Protein AF-A0A8J2WY67-F1 (afdb_monomer)

Solvent-accessible surface area (backbone atoms only — not comparable to full-atom values): 7610 Å² total; per-residue (Å²): 129,87,74,90,80,78,90,58,67,93,69,39,81,44,77,47,79,38,85,88,18,37,40,27,33,39,79,49,84,95,55,37,32,42,36,40,35,40,44,38,47,80,61,48,55,75,76,41,46,18,74,46,43,67,60,43,99,88,68,44,58,45,8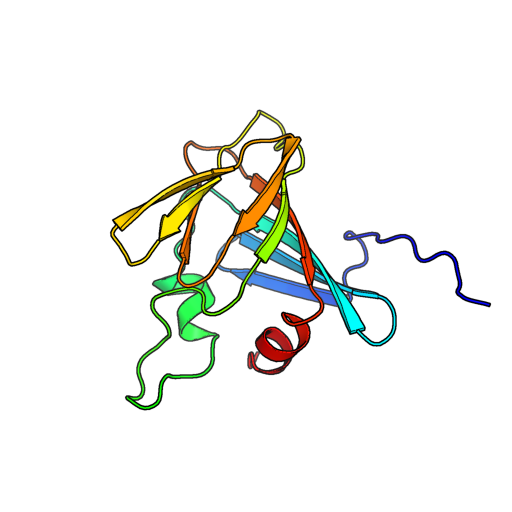7,50,41,87,57,70,46,34,34,35,28,45,70,19,99,84,56,25,34,40,34,38,40,36,82,90,73,52,70,52,78,46,42,48,75,37,71,50,76,45,67,58,50,28,44,76,39,46,49,69,87,38,47,34,37,34,44,33,50,35,74,57,57,59,62,58,58,72,56,39,67,133

pLDDT: mean 82.59, std 13.17, range [40.72, 96.94]

Foldseek 3Di:
DQPPDDDDQVPAPDWADQPNWIWGWDDDPPFKIKIKTKAFAPRDCQRGPQVQFDADPVRGTPPFDQDKWWWAWADFPPKKKKWKAAPVRDIDIHIHGDTDIHHDGIDIHIPDGTMIIIITMDRPVVVRVVRGDD

Mean predicted aligned error: 6.8 Å

Radius of gyration: 14.78 Å; Cα contacts (8 Å, |Δi|>4): 286; chains: 1; bounding box: 41×42×35 Å

Organism: NCBI:txid35677

Sequence (134 aa):
MNENVKIDYDTAEKVMDLDGSKVYVKTIGDKTRADGIMMIPGFSWAKSVGPKLPKLPDGSCPAWCPATHFGYQTQACSGGTCKINFEDGTSTTINAGDSYLVDKPHLPEIIGDETVIMHEFSQQVKKVLDSMKD

Nearest PDB structures (foldseek):
  2i45-assembly1_A  TM=7.213E-01  e=7.621E-04  Neisseria meningitidis
  6b9s-assembly3_F  TM=5.691E-01  e=2.392E-03  Nitrosopumilus maritimus SCM1
  6b9t-assembly1_B  TM=5.615E-01  e=1.217E-03  Nitrosopumilus maritimus SCM1
  4lo8-assembly4_G  TM=2.847E-01  e=1.884E-01  Clostridium botulinum
  2jdn-assembly1_C  TM=3.342E-01  e=1.103E+00  Pseudomonas aeruginosa

Structure (mmCIF, N/CA/C/O backbone):
data_AF-A0A8J2WY67-F1
#
_entry.id   AF-A0A8J2WY67-F1
#
loop_
_atom_site.group_PDB
_atom_site.id
_atom_site.type_symbol
_atom_site.label_atom_id
_atom_site.label_alt_id
_atom_site.label_comp_id
_atom_site.label_asym_id
_atom_site.label_entity_id
_atom_site.label_seq_id
_atom_site.pdbx_PDB_ins_code
_atom_site.Cartn_x
_atom_site.Cartn_y
_atom_site.Cartn_z
_atom_site.occupancy
_atom_site.B_iso_or_equiv
_atom_site.auth_seq_id
_atom_site.auth_comp_id
_atom_site.auth_asym_id
_atom_site.auth_atom_id
_atom_site.pdbx_PDB_model_num
ATOM 1 N N . MET A 1 1 ? -27.613 -1.213 19.321 1.00 40.72 1 MET A N 1
ATOM 2 C CA . MET A 1 1 ? -27.343 0.091 18.684 1.00 40.72 1 MET A CA 1
ATOM 3 C C . MET A 1 1 ? -25.942 -0.005 18.131 1.00 40.72 1 MET A C 1
ATOM 5 O O . MET A 1 1 ? -25.055 -0.326 18.907 1.00 40.72 1 MET A O 1
ATOM 9 N N . ASN A 1 2 ? -25.747 0.157 16.823 1.00 49.78 2 ASN A N 1
ATOM 10 C CA . ASN A 1 2 ? -24.387 0.251 16.301 1.00 49.78 2 ASN A CA 1
ATOM 11 C C . ASN A 1 2 ? -23.881 1.631 16.713 1.00 49.78 2 ASN A C 1
ATOM 13 O O . ASN A 1 2 ? -24.461 2.636 16.302 1.00 49.78 2 ASN A O 1
ATOM 17 N N . GLU A 1 3 ? -22.899 1.674 17.609 1.00 57.72 3 GLU A N 1
ATOM 18 C CA . GLU A 1 3 ? -22.222 2.918 17.958 1.00 57.72 3 GLU A CA 1
ATOM 19 C C . GLU A 1 3 ? -21.680 3.558 16.675 1.00 57.72 3 GLU A C 1
ATOM 21 O O . GLU A 1 3 ? -21.194 2.868 15.777 1.00 57.72 3 GLU A O 1
ATOM 26 N N . ASN A 1 4 ? -21.794 4.880 16.565 1.00 62.16 4 ASN A N 1
ATOM 27 C CA . ASN A 1 4 ? -21.150 5.616 15.486 1.00 62.16 4 ASN A CA 1
ATOM 28 C C . ASN A 1 4 ? -19.632 5.482 15.671 1.00 62.16 4 ASN A C 1
ATOM 30 O O . ASN A 1 4 ? -19.049 6.173 16.506 1.00 62.16 4 ASN A O 1
ATOM 34 N N . VAL A 1 5 ? -18.991 4.581 14.925 1.00 68.69 5 VAL A N 1
ATOM 35 C CA . VAL A 1 5 ? -17.540 4.379 15.008 1.00 68.69 5 VAL A CA 1
ATOM 36 C C . VAL A 1 5 ? -16.844 5.389 14.102 1.00 68.69 5 VAL A C 1
ATOM 38 O O . VAL A 1 5 ? -16.929 5.304 12.877 1.00 68.69 5 VAL A O 1
ATOM 41 N N . LYS A 1 6 ? -16.134 6.346 14.707 1.00 72.25 6 LYS A N 1
ATOM 42 C CA . LYS A 1 6 ? -15.158 7.189 14.007 1.00 72.25 6 LYS A CA 1
ATOM 43 C C . LYS A 1 6 ? -13.802 6.485 14.015 1.00 72.25 6 LYS A C 1
ATOM 45 O O . LYS A 1 6 ? -13.356 6.008 15.056 1.00 72.25 6 LYS A O 1
ATOM 50 N N . ILE A 1 7 ? -13.135 6.459 12.867 1.00 74.00 7 ILE A N 1
ATOM 51 C CA . ILE A 1 7 ? -11.767 5.953 12.763 1.00 74.00 7 ILE A CA 1
ATOM 52 C C . ILE A 1 7 ? -10.825 7.118 13.031 1.00 74.00 7 ILE A C 1
ATOM 54 O O . ILE A 1 7 ? -10.856 8.132 12.336 1.00 74.00 7 ILE A O 1
ATOM 58 N N . ASP A 1 8 ? -10.023 6.962 14.071 1.00 78.75 8 ASP A N 1
ATOM 59 C CA . ASP A 1 8 ? -8.906 7.838 14.384 1.00 78.75 8 ASP A CA 1
ATOM 60 C C . ASP A 1 8 ? -7.634 6.990 14.332 1.00 78.75 8 ASP A C 1
ATOM 62 O O . ASP A 1 8 ? -7.504 6.028 15.100 1.00 78.75 8 ASP A O 1
ATOM 66 N N . TYR A 1 9 ? -6.757 7.296 13.379 1.00 74.38 9 TYR A N 1
ATOM 67 C CA . TYR A 1 9 ? -5.521 6.554 13.143 1.00 74.38 9 TYR A CA 1
ATOM 68 C C . TYR A 1 9 ? -4.396 6.964 14.103 1.00 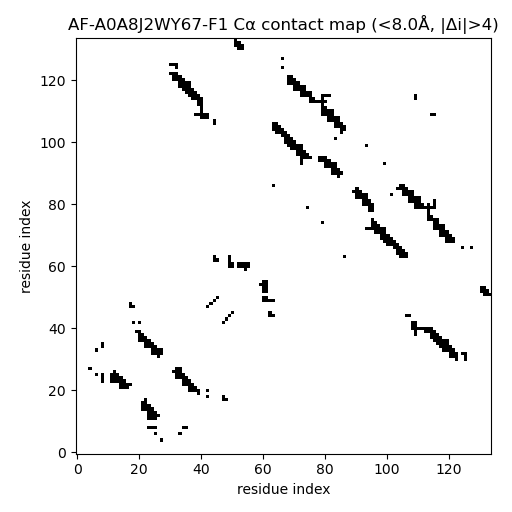74.38 9 TYR A C 1
ATOM 70 O O . TYR A 1 9 ? -3.451 6.193 14.268 1.00 74.38 9 TYR A O 1
ATOM 78 N N . ASP A 1 10 ? -4.537 8.083 14.826 1.00 76.31 10 ASP A N 1
ATOM 79 C CA . ASP A 1 10 ? -3.616 8.458 15.909 1.00 76.31 10 ASP A CA 1
ATOM 80 C C . ASP A 1 10 ? -3.766 7.523 17.121 1.00 76.31 10 ASP A C 1
ATOM 82 O O . ASP A 1 10 ? -2.872 7.397 17.956 1.00 76.31 10 ASP A O 1
ATOM 86 N N . THR A 1 11 ? -4.892 6.810 17.195 1.00 78.69 11 THR A N 1
ATOM 87 C CA . THR A 1 11 ? -5.202 5.806 18.221 1.00 78.69 11 THR A CA 1
ATOM 88 C C . THR A 1 11 ? -5.253 4.400 17.621 1.00 78.69 11 THR A C 1
ATOM 90 O O . THR A 1 11 ? -6.189 3.631 17.868 1.00 78.69 11 THR A O 1
ATOM 93 N N . ALA A 1 12 ? -4.275 4.084 16.767 1.00 81.06 12 ALA A N 1
ATOM 94 C CA . ALA A 1 12 ? -4.115 2.761 16.173 1.00 81.06 12 ALA A CA 1
ATOM 95 C C . ALA A 1 12 ? -3.891 1.675 17.241 1.00 81.06 12 ALA A C 1
ATOM 97 O O . ALA A 1 12 ? -3.203 1.890 18.237 1.00 81.06 12 ALA A O 1
ATOM 98 N N . GLU A 1 13 ? -4.446 0.486 17.005 1.00 83.06 13 GLU A N 1
ATOM 99 C CA . GLU A 1 13 ? -4.301 -0.681 17.888 1.00 83.06 13 GLU A CA 1
ATOM 100 C C . GLU A 1 13 ? -2.930 -1.343 17.713 1.00 83.06 13 GLU A C 1
ATOM 102 O O . GLU A 1 13 ? -2.329 -1.835 18.666 1.00 83.06 13 GLU A O 1
ATOM 107 N N . LYS A 1 14 ? -2.433 -1.350 16.472 1.00 84.12 14 LYS A N 1
ATOM 108 C CA . LYS A 1 14 ? -1.107 -1.845 16.101 1.00 84.12 14 LYS A CA 1
ATOM 109 C C . LYS A 1 14 ? -0.476 -0.875 15.112 1.00 84.12 14 LYS A C 1
ATOM 111 O O . LYS A 1 14 ? -1.136 -0.405 14.188 1.00 84.12 14 LYS A O 1
ATOM 116 N N . VAL A 1 15 ? 0.812 -0.611 15.289 1.00 87.00 15 VAL A N 1
ATOM 117 C CA . VAL A 1 15 ? 1.631 0.115 14.316 1.00 87.00 15 VAL A CA 1
ATOM 118 C C . VAL A 1 15 ? 2.724 -0.829 13.843 1.00 87.00 15 VAL A C 1
ATOM 120 O O . VAL A 1 15 ? 3.473 -1.367 14.656 1.00 87.00 15 VAL A O 1
ATOM 123 N N . MET A 1 16 ? 2.788 -1.066 12.537 1.00 86.25 16 MET A N 1
ATOM 124 C CA . MET A 1 16 ? 3.828 -1.882 11.915 1.00 86.25 16 MET A CA 1
ATOM 125 C C . MET A 1 16 ? 4.831 -0.961 11.232 1.00 86.25 16 MET A C 1
ATOM 127 O O . MET A 1 16 ? 4.447 -0.193 10.351 1.00 86.25 16 MET A O 1
ATOM 131 N N . ASP A 1 17 ? 6.096 -1.043 11.642 1.00 89.62 17 ASP A N 1
ATOM 132 C CA . ASP A 1 17 ? 7.199 -0.337 10.990 1.00 89.62 17 ASP A CA 1
ATOM 133 C C . ASP A 1 17 ? 7.782 -1.195 9.860 1.00 89.62 17 ASP A C 1
ATOM 135 O O . ASP A 1 17 ? 8.071 -2.386 10.0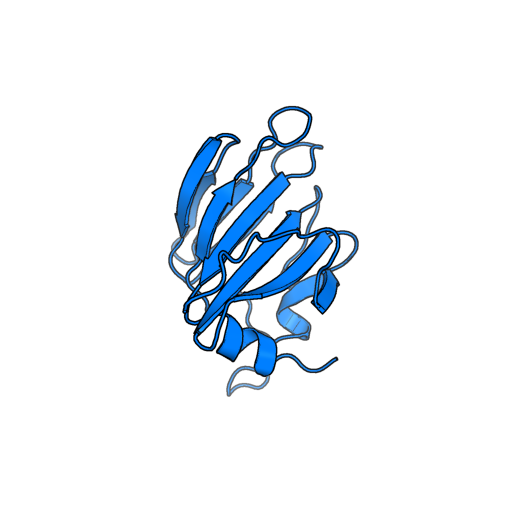34 1.00 89.62 17 ASP A O 1
ATOM 139 N N . LEU A 1 18 ? 7.905 -0.579 8.689 1.00 89.19 18 LEU A N 1
ATOM 140 C CA . LEU A 1 18 ? 8.325 -1.171 7.427 1.00 89.19 18 LEU A CA 1
ATOM 141 C C . LEU A 1 18 ? 9.531 -0.412 6.857 1.00 89.19 18 LEU A C 1
ATOM 143 O O . LEU A 1 18 ? 9.546 -0.079 5.670 1.00 89.19 18 LEU A O 1
ATOM 147 N N . ASP A 1 19 ? 10.534 -0.168 7.705 1.00 88.69 19 ASP A N 1
ATOM 148 C CA . ASP A 1 19 ? 11.746 0.598 7.381 1.00 88.69 19 ASP A CA 1
ATOM 149 C C . ASP A 1 19 ? 11.410 2.076 7.134 1.00 88.69 19 ASP A C 1
ATOM 151 O O . ASP A 1 19 ? 11.594 2.629 6.051 1.00 88.69 19 ASP A O 1
ATOM 155 N N . GLY A 1 20 ? 10.783 2.700 8.135 1.00 88.69 20 GLY A N 1
ATOM 156 C CA . GLY A 1 20 ? 10.355 4.101 8.089 1.00 88.69 20 GLY A CA 1
ATOM 157 C C . GLY A 1 20 ? 8.981 4.329 7.453 1.00 88.69 20 GLY A C 1
ATOM 158 O O . GLY A 1 20 ? 8.287 5.262 7.856 1.00 88.69 20 GLY A O 1
ATOM 159 N N . SER A 1 21 ? 8.535 3.455 6.541 1.00 90.19 21 SER A N 1
ATOM 160 C CA . SER A 1 21 ? 7.110 3.361 6.172 1.00 90.19 21 SER A CA 1
ATOM 161 C C . SER A 1 21 ? 6.314 2.726 7.313 1.00 90.19 21 SER A C 1
ATOM 163 O O . SER A 1 21 ? 6.852 1.917 8.068 1.00 90.19 21 SER A O 1
ATOM 165 N N . LYS A 1 22 ? 5.037 3.081 7.471 1.00 90.19 22 LYS A N 1
ATOM 166 C CA . LYS A 1 22 ? 4.220 2.630 8.606 1.00 90.19 22 LYS A CA 1
ATOM 167 C C . LYS A 1 22 ? 2.821 2.219 8.192 1.00 90.19 22 LYS A C 1
ATOM 169 O O . LYS A 1 22 ? 2.205 2.864 7.352 1.00 90.19 22 LYS A O 1
ATOM 174 N N . VAL A 1 23 ? 2.306 1.185 8.849 1.00 87.88 23 VAL A N 1
ATOM 175 C CA . VAL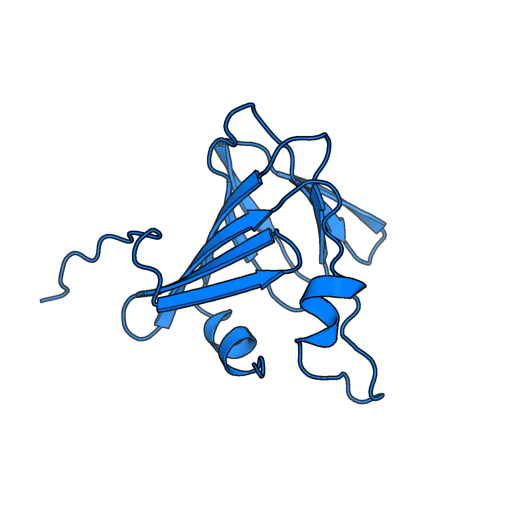 A 1 23 ? 0.899 0.780 8.759 1.00 87.88 23 VAL A CA 1
ATOM 176 C C . VAL A 1 23 ? 0.260 0.895 10.137 1.00 87.88 23 VAL A C 1
ATOM 178 O O . VAL A 1 23 ? 0.703 0.256 11.091 1.00 87.88 23 VAL A O 1
ATOM 181 N N . TYR A 1 24 ? -0.785 1.703 10.221 1.00 86.69 24 TYR A N 1
ATOM 182 C CA . TYR A 1 24 ? -1.596 1.986 11.394 1.00 86.69 24 TYR A CA 1
ATOM 183 C C . TYR A 1 24 ? -2.884 1.187 11.301 1.00 86.69 24 TYR A C 1
ATOM 185 O O . TYR A 1 24 ? -3.711 1.422 10.429 1.00 86.69 24 TYR A O 1
ATOM 193 N N . VAL A 1 25 ? -3.049 0.239 12.206 1.00 84.12 25 VAL A N 1
ATOM 194 C CA . VAL A 1 25 ? -4.097 -0.770 12.144 1.00 84.12 25 VAL A CA 1
ATOM 195 C C . VAL A 1 25 ? -5.229 -0.406 13.081 1.00 84.12 25 VAL A C 1
ATOM 197 O O . VAL A 1 25 ? -4.993 -0.166 14.269 1.00 84.12 25 VAL A O 1
ATOM 200 N N . LYS A 1 26 ? -6.461 -0.475 12.580 1.00 82.38 26 LYS A N 1
ATOM 201 C CA . LYS A 1 26 ? -7.662 -0.368 13.404 1.00 82.38 26 LYS A CA 1
ATOM 202 C C . LYS A 1 26 ? -8.729 -1.364 12.980 1.00 82.38 26 LYS A C 1
ATOM 204 O O . LYS A 1 26 ? -9.028 -1.512 11.794 1.00 82.38 26 LYS A O 1
ATOM 209 N N . THR A 1 27 ? -9.339 -2.027 13.953 1.00 76.94 27 THR A N 1
ATOM 210 C CA . THR A 1 27 ? -10.468 -2.927 13.715 1.00 76.94 27 THR A CA 1
ATOM 211 C C . THR A 1 27 ? -11.790 -2.189 13.941 1.00 76.94 27 THR A C 1
ATOM 213 O O . THR A 1 27 ? -11.973 -1.493 14.934 1.00 76.94 27 THR A O 1
ATOM 216 N N . ILE A 1 28 ? -12.729 -2.327 13.006 1.00 74.00 28 ILE A N 1
ATOM 217 C CA . ILE A 1 28 ? -14.077 -1.752 13.058 1.00 74.00 28 ILE A CA 1
ATOM 218 C C . ILE A 1 28 ? -15.083 -2.901 13.085 1.00 74.00 28 ILE A C 1
ATOM 220 O O . ILE A 1 28 ? -15.315 -3.590 12.083 1.00 74.00 28 ILE A O 1
ATOM 224 N N . GLY A 1 29 ? -15.703 -3.093 14.247 1.00 69.19 29 GLY A N 1
ATOM 225 C CA . GLY A 1 29 ? -16.592 -4.226 14.482 1.00 69.19 29 GLY A CA 1
ATOM 226 C C . GLY A 1 29 ? -15.851 -5.562 14.379 1.00 69.19 29 GLY A C 1
ATOM 227 O O . GLY A 1 29 ? -14.686 -5.675 14.740 1.00 69.19 29 GLY A O 1
ATOM 228 N N . ASP A 1 30 ? -16.534 -6.589 13.886 1.00 66.06 30 ASP A N 1
ATOM 229 C CA . ASP A 1 30 ? -16.028 -7.964 13.813 1.00 66.06 30 ASP A CA 1
ATOM 230 C C . ASP A 1 30 ? -15.348 -8.314 12.476 1.00 66.06 30 ASP A C 1
ATOM 232 O O . ASP A 1 30 ? -14.735 -9.377 12.355 1.00 66.06 30 ASP A O 1
ATOM 236 N N . LYS A 1 31 ? -15.469 -7.453 11.454 1.00 53.84 31 LYS A N 1
ATOM 237 C CA . LYS A 1 31 ? -15.154 -7.817 10.058 1.00 53.84 31 LYS A CA 1
ATOM 238 C C . LYS A 1 31 ? -14.359 -6.795 9.264 1.00 53.84 31 LYS A C 1
ATOM 240 O O . LYS A 1 31 ? -13.726 -7.192 8.290 1.00 53.84 31 LYS A O 1
ATOM 245 N N . THR A 1 32 ? -14.397 -5.514 9.619 1.00 61.69 32 THR A N 1
ATOM 246 C CA . THR A 1 32 ? -13.798 -4.469 8.781 1.00 61.69 32 THR A CA 1
ATOM 247 C C . THR A 1 32 ? -12.520 -3.978 9.422 1.00 61.69 32 THR A C 1
ATOM 249 O O . THR A 1 32 ? -12.524 -3.546 10.567 1.00 61.69 32 THR A O 1
ATOM 252 N N . ARG A 1 33 ? -11.417 -4.038 8.689 1.00 69.94 33 ARG A N 1
ATOM 253 C CA . ARG A 1 33 ? -10.165 -3.408 9.085 1.00 69.94 33 ARG A CA 1
ATOM 254 C C . ARG A 1 33 ? -10.007 -2.109 8.316 1.00 69.94 33 ARG A C 1
ATOM 256 O O . ARG A 1 33 ? -10.309 -2.072 7.123 1.00 69.94 33 ARG A O 1
ATOM 263 N N . ALA A 1 34 ? -9.561 -1.082 9.019 1.00 63.91 34 ALA A N 1
ATOM 264 C CA . ALA A 1 34 ? -9.128 0.165 8.434 1.00 63.91 34 ALA A CA 1
ATOM 265 C C . ALA A 1 34 ? -7.639 0.336 8.716 1.00 63.91 34 ALA A C 1
ATOM 267 O O . ALA A 1 34 ? -7.217 0.301 9.873 1.00 63.91 34 ALA A O 1
ATOM 268 N N . ASP A 1 35 ? -6.862 0.519 7.659 1.00 73.31 35 ASP A N 1
ATOM 269 C CA . ASP A 1 35 ? -5.420 0.676 7.739 1.00 73.31 35 ASP A CA 1
ATOM 270 C C . ASP A 1 35 ? -5.037 2.062 7.211 1.00 73.31 35 ASP A C 1
ATOM 272 O O . ASP A 1 35 ? -5.405 2.443 6.101 1.00 73.31 35 ASP A O 1
ATOM 276 N N . GLY A 1 36 ? -4.335 2.838 8.031 1.00 82.62 36 GLY A N 1
ATOM 277 C CA . GLY A 1 36 ? -3.629 4.033 7.587 1.00 82.62 36 GLY A CA 1
ATOM 278 C C . GLY A 1 36 ? -2.241 3.606 7.140 1.00 82.62 36 GLY A C 1
ATOM 279 O O . GLY A 1 36 ? -1.527 2.970 7.908 1.00 82.62 36 GLY A O 1
ATOM 280 N N . ILE A 1 37 ? -1.847 3.907 5.913 1.00 86.25 37 ILE A N 1
ATOM 281 C CA . ILE A 1 37 ? -0.562 3.491 5.357 1.00 86.25 37 ILE A CA 1
ATOM 282 C C . ILE A 1 37 ? 0.222 4.736 4.978 1.00 86.25 37 ILE A C 1
ATOM 284 O O . ILE A 1 37 ? -0.196 5.508 4.121 1.00 86.25 37 ILE A O 1
ATOM 288 N N . MET A 1 38 ? 1.372 4.907 5.618 1.00 89.94 38 MET A N 1
ATOM 289 C CA . MET A 1 38 ? 2.359 5.926 5.304 1.00 89.94 38 MET A CA 1
ATOM 290 C C . MET A 1 38 ? 3.519 5.272 4.562 1.00 89.94 38 MET A C 1
ATOM 292 O O . MET A 1 38 ? 4.252 4.473 5.145 1.00 89.94 38 MET A O 1
ATOM 296 N N . MET A 1 39 ? 3.706 5.635 3.299 1.00 90.12 39 MET A N 1
ATOM 297 C CA . MET A 1 39 ? 4.765 5.105 2.446 1.00 90.12 39 MET A CA 1
ATOM 298 C C . MET A 1 39 ? 5.765 6.202 2.116 1.00 90.12 39 MET A C 1
ATOM 300 O O . MET A 1 39 ? 5.380 7.241 1.584 1.00 90.12 39 MET A O 1
ATOM 304 N N . ILE A 1 40 ? 7.039 5.968 2.412 1.00 92.06 40 ILE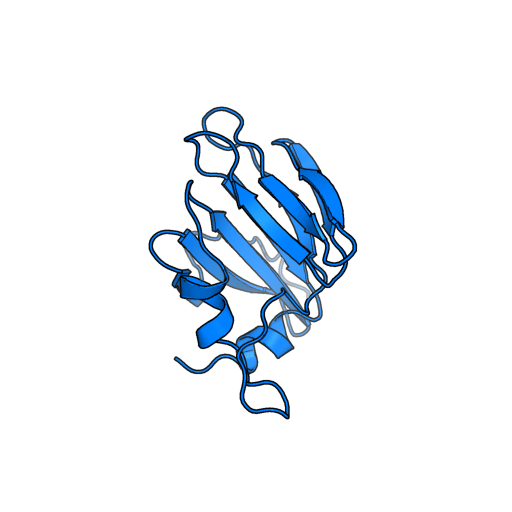 A N 1
ATOM 305 C CA . ILE A 1 40 ? 8.111 6.923 2.116 1.00 92.06 40 ILE A CA 1
ATOM 306 C C . ILE A 1 40 ? 8.816 6.582 0.790 1.00 92.06 40 ILE A C 1
ATOM 308 O O . ILE A 1 40 ? 8.840 5.411 0.388 1.00 92.06 40 ILE A O 1
ATOM 312 N N . PRO A 1 41 ? 9.429 7.571 0.117 1.00 92.44 41 PRO A N 1
ATOM 313 C CA . PRO A 1 41 ? 10.317 7.337 -1.017 1.00 92.44 41 PRO A CA 1
ATOM 314 C C . PRO A 1 41 ? 11.391 6.288 -0.724 1.00 92.44 41 PRO A C 1
ATOM 316 O O . PRO A 1 41 ? 11.958 6.241 0.367 1.00 92.44 41 PRO A O 1
ATOM 319 N N . GLY A 1 42 ? 11.689 5.449 -1.716 1.00 91.56 42 GLY A N 1
ATOM 320 C CA . GLY A 1 42 ? 12.679 4.377 -1.577 1.00 91.56 42 GLY A CA 1
ATOM 321 C C . GLY A 1 42 ? 12.192 3.138 -0.816 1.00 91.56 42 GLY A C 1
ATOM 322 O O . GLY A 1 42 ? 12.996 2.236 -0.573 1.00 91.56 42 GLY A O 1
ATOM 323 N N . PHE A 1 43 ? 10.899 3.057 -0.472 1.00 92.88 43 PHE A N 1
ATOM 324 C CA . PHE A 1 43 ? 10.299 1.852 0.101 1.00 92.88 43 PHE A CA 1
ATOM 325 C C . PHE A 1 43 ? 10.643 0.595 -0.716 1.00 92.88 43 PHE A C 1
ATOM 327 O O . PHE A 1 43 ? 10.560 0.580 -1.945 1.00 92.88 43 PHE A O 1
ATOM 334 N N . SER A 1 44 ? 10.988 -0.492 -0.020 1.00 93.38 44 SER A N 1
ATOM 335 C CA . SER A 1 44 ? 11.332 -1.768 -0.641 1.00 93.38 44 SER A CA 1
ATOM 336 C C . SER A 1 44 ? 10.538 -2.916 -0.029 1.00 93.38 44 SER A C 1
ATOM 338 O O . SER A 1 44 ? 10.813 -3.365 1.084 1.00 93.38 44 SER A O 1
ATOM 340 N N . TRP A 1 45 ? 9.601 -3.468 -0.803 1.00 91.75 45 TRP A N 1
ATOM 341 C CA . TRP A 1 45 ? 8.804 -4.626 -0.391 1.00 91.75 45 TRP A CA 1
ATOM 342 C C . TRP A 1 45 ? 9.659 -5.818 0.043 1.00 91.75 45 TRP A C 1
ATOM 344 O O . TRP A 1 45 ? 9.436 -6.398 1.107 1.00 91.75 45 TRP A O 1
ATOM 354 N N . ALA A 1 46 ? 10.654 -6.170 -0.774 1.00 93.00 46 ALA A N 1
ATOM 355 C CA . ALA A 1 46 ? 11.504 -7.334 -0.551 1.00 93.00 46 ALA A CA 1
ATOM 356 C C . ALA A 1 46 ? 12.310 -7.244 0.754 1.00 93.00 46 ALA A C 1
ATOM 358 O O . ALA A 1 46 ? 12.644 -8.276 1.334 1.00 93.00 46 ALA A O 1
ATOM 359 N N . LYS A 1 47 ? 12.606 -6.026 1.224 1.00 92.38 47 LYS A N 1
ATOM 360 C CA . LYS A 1 47 ? 13.304 -5.792 2.493 1.00 92.38 47 LYS A CA 1
ATOM 361 C C . LYS A 1 47 ? 12.335 -5.712 3.670 1.00 92.38 47 LYS A C 1
ATOM 363 O O . LYS A 1 47 ? 12.584 -6.337 4.696 1.00 92.38 47 LYS A O 1
ATOM 368 N N . SER A 1 48 ? 11.237 -4.973 3.513 1.00 89.69 48 SER A N 1
ATOM 369 C CA . SER A 1 48 ? 10.399 -4.566 4.645 1.00 89.69 48 SER A CA 1
ATOM 370 C C . SER A 1 48 ? 9.198 -5.478 4.898 1.00 89.69 48 SER A C 1
ATOM 372 O O . SER A 1 48 ? 8.877 -5.741 6.055 1.00 89.69 48 SER A O 1
ATOM 374 N N . VAL A 1 49 ? 8.531 -5.973 3.847 1.00 88.31 49 VAL A N 1
ATOM 375 C CA . VAL A 1 49 ? 7.253 -6.707 3.970 1.00 88.31 49 VAL A CA 1
ATOM 376 C C . VAL A 1 49 ? 7.401 -8.189 3.657 1.00 88.31 49 VAL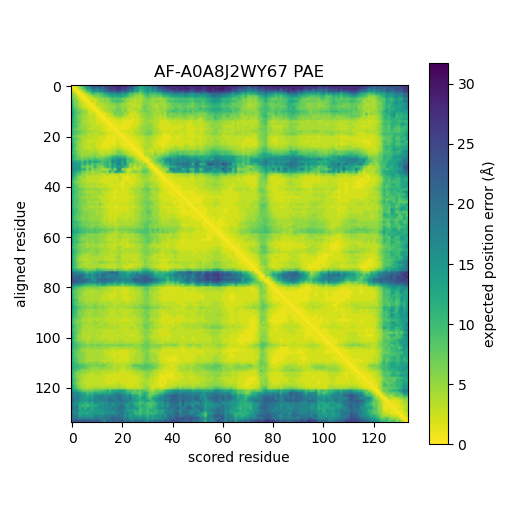 A C 1
ATOM 378 O O . VAL A 1 49 ? 6.984 -9.019 4.462 1.00 88.31 49 VAL A O 1
ATOM 381 N N . GLY A 1 50 ? 8.020 -8.541 2.527 1.00 89.56 50 GLY A N 1
ATOM 382 C CA . GLY A 1 50 ? 8.162 -9.933 2.083 1.00 89.56 50 GLY A CA 1
ATOM 383 C C . GLY A 1 50 ? 8.687 -10.888 3.171 1.00 89.56 50 GLY A C 1
ATOM 384 O O . GLY A 1 50 ? 8.090 -11.946 3.372 1.00 89.56 50 GLY A O 1
ATOM 385 N N . PRO A 1 51 ? 9.741 -10.532 3.934 1.00 92.25 51 PRO A N 1
ATOM 386 C CA . PRO A 1 51 ? 10.260 -11.365 5.023 1.00 92.25 51 PRO A CA 1
ATOM 387 C C . PRO A 1 51 ? 9.315 -11.547 6.219 1.00 92.25 51 PRO A C 1
ATOM 389 O O . PRO A 1 51 ? 9.489 -12.508 6.966 1.00 92.25 51 PRO A O 1
ATOM 392 N N . LYS A 1 52 ? 8.345 -10.641 6.408 1.00 88.19 52 LYS A N 1
ATOM 393 C CA . LYS A 1 52 ? 7.370 -10.657 7.514 1.00 88.19 52 LYS A CA 1
ATOM 394 C C . LYS A 1 52 ? 6.102 -11.456 7.187 1.00 88.19 52 LYS A C 1
ATOM 396 O O . LYS A 1 52 ? 5.305 -11.736 8.081 1.00 88.19 52 LYS A O 1
ATOM 401 N N . LEU A 1 53 ? 5.901 -11.816 5.920 1.00 85.19 53 LEU A N 1
ATOM 402 C CA . LEU A 1 53 ? 4.779 -12.644 5.481 1.00 85.19 53 LEU A CA 1
ATOM 403 C C . LEU A 1 53 ? 5.083 -14.145 5.631 1.00 85.19 53 LEU A C 1
ATOM 405 O O . LEU A 1 53 ? 6.253 -14.547 5.640 1.00 85.19 53 LEU A O 1
ATOM 409 N N . PRO A 1 54 ? 4.044 -15.000 5.712 1.00 88.38 54 PRO A N 1
ATOM 410 C CA . PRO A 1 54 ? 4.219 -16.444 5.644 1.00 88.38 54 PRO A CA 1
ATOM 411 C C . PRO A 1 54 ? 5.020 -16.862 4.408 1.00 88.38 54 PRO A C 1
ATOM 413 O O . PRO A 1 54 ? 4.811 -16.343 3.309 1.00 88.38 54 PRO A O 1
ATOM 416 N N . LYS A 1 55 ? 5.932 -17.820 4.594 1.00 90.19 55 LYS A N 1
ATOM 417 C CA . LYS A 1 55 ? 6.713 -18.390 3.494 1.00 90.19 55 LYS A CA 1
ATOM 418 C C . LYS A 1 55 ? 5.802 -19.118 2.511 1.00 90.19 55 LYS A C 1
ATOM 420 O O . LYS A 1 55 ? 4.808 -19.730 2.907 1.00 90.19 55 LYS A O 1
ATOM 425 N N . LEU A 1 56 ? 6.181 -19.073 1.241 1.00 89.25 56 LEU A N 1
ATOM 426 C CA . LEU A 1 56 ? 5.577 -19.886 0.196 1.00 89.25 56 LEU A CA 1
ATOM 427 C C . LEU A 1 56 ? 5.914 -21.376 0.416 1.00 89.25 56 LEU A C 1
ATOM 429 O O . LEU A 1 56 ? 6.828 -21.690 1.185 1.00 89.25 56 LEU A O 1
ATOM 433 N N . PRO A 1 57 ? 5.201 -22.317 -0.238 1.00 93.00 57 PRO A N 1
ATOM 434 C CA . PRO A 1 57 ? 5.457 -23.753 -0.080 1.00 93.00 57 PRO A CA 1
ATOM 435 C C . PRO A 1 57 ? 6.897 -24.184 -0.394 1.00 93.00 57 PRO A C 1
ATOM 437 O O . PRO A 1 57 ? 7.372 -25.173 0.156 1.00 93.00 57 PRO A O 1
ATOM 440 N N . ASP A 1 58 ? 7.595 -23.438 -1.250 1.00 92.88 58 ASP A N 1
ATOM 441 C CA . ASP A 1 58 ? 9.002 -23.654 -1.607 1.00 92.88 58 ASP A CA 1
ATOM 442 C C . ASP A 1 58 ? 10.000 -23.047 -0.595 1.00 92.88 58 ASP A C 1
ATOM 444 O O . ASP A 1 58 ? 11.212 -23.121 -0.788 1.00 92.88 58 ASP A O 1
ATOM 448 N N . GLY A 1 59 ? 9.505 -22.450 0.495 1.00 90.94 59 GLY A N 1
ATOM 449 C CA . GLY A 1 59 ? 10.303 -21.822 1.548 1.00 90.94 59 GLY A CA 1
ATOM 450 C C . GLY A 1 59 ? 10.725 -20.377 1.262 1.00 90.94 59 GLY A C 1
ATOM 451 O O . GLY A 1 59 ? 11.334 -19.743 2.130 1.00 90.94 59 GLY A O 1
ATOM 452 N N . SER A 1 60 ? 10.393 -19.826 0.092 1.00 92.06 60 SER A N 1
ATOM 453 C CA . SER A 1 60 ? 10.732 -18.451 -0.282 1.00 92.06 60 SER A CA 1
ATOM 454 C C . SER A 1 60 ? 9.783 -17.410 0.340 1.00 92.06 60 SER A C 1
ATOM 456 O O . SER A 1 60 ? 8.715 -17.733 0.869 1.00 92.06 60 SER A O 1
ATOM 458 N N . CYS A 1 61 ? 10.194 -16.136 0.348 1.00 93.12 61 CYS A N 1
ATOM 459 C CA . CYS A 1 61 ? 9.312 -15.026 0.729 1.00 93.12 61 CYS A CA 1
ATOM 460 C C . CYS A 1 61 ? 8.401 -14.653 -0.447 1.00 93.12 61 CYS A C 1
ATOM 462 O O . CYS A 1 61 ? 8.889 -14.627 -1.578 1.00 93.12 61 CYS A O 1
ATOM 464 N N . PRO A 1 62 ? 7.147 -14.235 -0.202 1.00 91.25 62 PRO A N 1
ATOM 465 C CA . PRO A 1 62 ? 6.324 -13.631 -1.242 1.00 91.25 62 PRO A CA 1
ATOM 466 C C . PRO A 1 62 ? 7.018 -12.415 -1.872 1.00 91.25 62 PRO A C 1
ATOM 468 O O . PRO A 1 62 ? 7.276 -11.408 -1.204 1.00 91.25 62 PRO A O 1
ATOM 471 N N . ALA A 1 63 ? 7.316 -12.513 -3.169 1.00 93.88 63 ALA A N 1
ATOM 472 C CA . ALA A 1 63 ? 7.919 -11.427 -3.940 1.00 93.88 63 ALA A CA 1
ATOM 473 C C . ALA A 1 63 ? 6.921 -10.299 -4.254 1.00 93.88 63 ALA A C 1
ATOM 475 O O . ALA A 1 63 ? 7.339 -9.166 -4.466 1.00 93.88 63 ALA A O 1
ATOM 476 N N . TRP A 1 64 ? 5.620 -10.607 -4.219 1.00 92.44 64 TRP A N 1
ATOM 477 C CA . TRP A 1 64 ? 4.514 -9.704 -4.538 1.00 92.44 64 TRP A CA 1
ATOM 478 C C . TRP A 1 64 ? 3.476 -9.679 -3.418 1.00 92.44 64 TRP A C 1
ATOM 480 O O . TRP A 1 64 ? 3.352 -10.651 -2.665 1.00 92.44 64 TRP A O 1
ATOM 490 N N . CYS A 1 65 ? 2.688 -8.602 -3.335 1.00 88.19 65 CYS A N 1
ATOM 491 C CA . CYS A 1 65 ? 1.558 -8.545 -2.418 1.00 88.19 65 CYS A CA 1
ATOM 492 C C . CYS A 1 65 ? 0.455 -9.527 -2.855 1.00 88.19 65 CYS A C 1
ATOM 494 O O . CYS A 1 65 ? -0.062 -9.402 -3.967 1.00 88.19 65 CYS A O 1
ATOM 496 N N . PRO A 1 66 ? 0.049 -10.491 -2.004 1.00 87.81 66 PRO A N 1
ATOM 497 C CA . PRO A 1 66 ? -0.994 -11.461 -2.332 1.00 87.81 66 PRO A CA 1
ATOM 498 C C . PRO A 1 66 ? -2.406 -10.988 -1.939 1.00 87.81 66 PRO A C 1
ATOM 500 O O . PRO A 1 66 ? -3.347 -11.790 -1.957 1.00 87.81 66 PRO A O 1
ATOM 503 N N . ALA A 1 67 ? -2.564 -9.732 -1.516 1.00 84.81 67 ALA A N 1
ATOM 504 C CA . ALA A 1 67 ? -3.826 -9.165 -1.055 1.00 84.81 67 ALA A CA 1
ATOM 505 C C . ALA A 1 67 ? -4.394 -8.177 -2.081 1.00 84.81 67 ALA A C 1
ATOM 507 O O . ALA A 1 67 ? -3.654 -7.546 -2.826 1.00 84.81 67 ALA A O 1
ATOM 508 N N . THR A 1 68 ? -5.719 -8.056 -2.110 1.00 86.06 68 THR A N 1
ATOM 509 C CA . THR A 1 68 ? -6.422 -6.994 -2.838 1.00 86.06 68 THR A CA 1
ATOM 510 C C . THR A 1 68 ? -6.575 -5.804 -1.897 1.00 86.06 68 THR A C 1
ATOM 512 O O . THR A 1 68 ? -6.974 -5.988 -0.743 1.00 86.06 68 THR A O 1
ATOM 515 N N . HIS A 1 69 ? -6.277 -4.606 -2.389 1.00 86.25 69 HIS A N 1
ATOM 516 C CA . HIS A 1 69 ? -6.301 -3.371 -1.613 1.00 86.25 69 HIS A CA 1
ATOM 517 C C . HIS A 1 69 ? -7.402 -2.454 -2.143 1.00 86.25 69 HIS A C 1
ATOM 519 O O . HIS A 1 69 ? -7.484 -2.196 -3.342 1.00 86.25 69 HIS A O 1
ATOM 525 N N . PHE A 1 70 ? -8.273 -1.983 -1.255 1.00 87.94 70 PHE A N 1
ATOM 526 C CA . PHE A 1 70 ? -9.328 -1.027 -1.576 1.00 87.94 70 PHE A CA 1
ATOM 527 C C . PHE A 1 70 ? -9.209 0.152 -0.629 1.00 87.94 70 PHE A C 1
ATOM 529 O O . PHE A 1 70 ? -9.193 -0.034 0.588 1.00 87.94 70 PHE A O 1
ATOM 536 N N . GLY A 1 71 ? -9.127 1.358 -1.169 1.00 89.25 71 GLY A N 1
ATOM 537 C CA . GLY A 1 71 ? -8.845 2.508 -0.338 1.00 89.25 71 GLY A CA 1
ATOM 538 C C . GLY A 1 71 ? -8.934 3.830 -1.060 1.00 89.25 71 GLY A C 1
ATOM 539 O O . GLY A 1 71 ? -9.439 3.946 -2.177 1.00 89.25 71 GLY A O 1
ATOM 540 N N . TYR A 1 72 ? -8.443 4.836 -0.358 1.00 89.56 72 TYR A N 1
ATOM 541 C CA . TYR A 1 72 ? -8.376 6.209 -0.803 1.00 89.56 72 TYR A CA 1
ATOM 542 C C . TYR A 1 72 ? -7.014 6.785 -0.440 1.00 89.56 72 TYR A C 1
ATOM 544 O O . TYR A 1 72 ? -6.575 6.691 0.710 1.00 89.56 72 TYR A O 1
ATOM 552 N N . GLN A 1 73 ? -6.346 7.397 -1.410 1.00 88.38 73 GLN A N 1
ATOM 553 C CA . GLN A 1 73 ? -5.118 8.127 -1.154 1.00 88.38 73 GLN A CA 1
ATOM 554 C C . GLN A 1 73 ? -5.467 9.556 -0.739 1.00 88.38 73 GLN A C 1
ATOM 556 O O . GLN A 1 73 ? -5.921 10.376 -1.538 1.00 88.38 73 GLN A O 1
ATOM 561 N N . THR A 1 74 ? -5.245 9.867 0.536 1.00 83.94 74 THR A N 1
ATOM 562 C CA . THR A 1 74 ? -5.339 11.247 1.025 1.00 83.94 74 THR A CA 1
ATOM 563 C C . THR A 1 74 ? -4.229 12.106 0.434 1.00 83.94 74 THR A C 1
ATOM 565 O O . THR A 1 74 ? -3.199 11.590 -0.001 1.00 83.94 74 THR A O 1
ATOM 568 N N . GLN A 1 75 ? -4.415 13.429 0.452 1.00 67.06 75 GLN A N 1
ATOM 569 C CA . GLN A 1 75 ? -3.329 14.352 0.133 1.00 67.06 75 GLN A CA 1
ATOM 570 C C . GLN A 1 75 ? -2.092 14.022 0.978 1.00 67.06 75 GLN A C 1
ATOM 572 O O . GLN A 1 75 ? -2.095 14.186 2.196 1.00 67.06 75 GLN A O 1
ATOM 577 N N . ALA A 1 76 ? -1.029 13.577 0.310 1.00 56.47 76 ALA A N 1
ATOM 578 C CA . ALA A 1 76 ? 0.327 13.839 0.761 1.00 56.47 76 ALA A CA 1
ATOM 579 C C . ALA A 1 76 ? 0.486 15.360 0.886 1.00 56.47 76 ALA A C 1
ATOM 581 O O . ALA A 1 76 ? -0.130 16.092 0.107 1.00 56.47 76 ALA A O 1
ATOM 582 N N . CYS A 1 77 ? 1.302 15.844 1.823 1.00 46.91 77 CYS A N 1
ATOM 583 C CA . CYS A 1 77 ? 1.499 17.280 2.055 1.00 46.91 77 CYS A CA 1
ATOM 5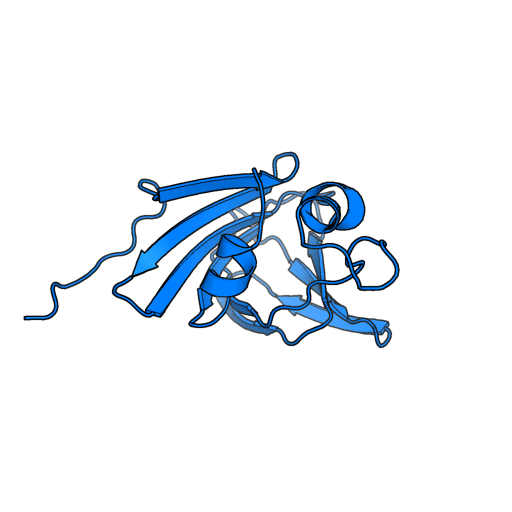84 C C . CYS A 1 77 ? 1.831 18.090 0.780 1.00 46.91 77 CYS A C 1
ATOM 586 O O . CYS A 1 77 ? 1.650 19.307 0.798 1.00 46.91 77 CYS A O 1
ATOM 588 N N . SER A 1 78 ? 2.254 17.446 -0.317 1.00 52.03 78 SER A N 1
ATOM 589 C CA . SER A 1 78 ? 2.560 18.115 -1.584 1.00 52.03 78 SER A CA 1
ATOM 590 C C . SER A 1 78 ? 2.222 17.350 -2.890 1.00 52.03 78 SER A C 1
ATOM 592 O O . SER A 1 78 ? 2.524 17.849 -3.972 1.00 52.03 78 SER A O 1
ATOM 594 N N . GLY A 1 79 ? 1.444 16.254 -2.841 1.00 63.94 79 GLY A N 1
ATOM 595 C CA . GLY A 1 79 ? 0.922 15.586 -4.054 1.00 63.94 79 GLY A CA 1
ATOM 596 C C . GLY A 1 79 ? 1.645 14.316 -4.535 1.00 63.94 79 GLY A C 1
ATOM 597 O O . GLY A 1 79 ? 1.501 13.951 -5.701 1.00 63.94 79 GLY A O 1
ATOM 598 N N . GLY A 1 80 ? 2.370 13.620 -3.657 1.00 77.75 80 GLY A N 1
ATOM 599 C CA . GLY A 1 80 ? 3.034 12.343 -3.944 1.00 77.75 80 GLY A CA 1
ATOM 600 C C . GLY A 1 80 ? 2.196 11.325 -4.734 1.00 77.75 80 GLY A C 1
ATOM 601 O O . GLY A 1 80 ? 0.984 11.192 -4.548 1.00 77.75 80 GLY A O 1
ATOM 602 N N . THR A 1 81 ? 2.867 10.588 -5.623 1.00 90.31 81 THR A N 1
ATOM 603 C CA . THR A 1 81 ? 2.269 9.581 -6.514 1.00 90.31 81 THR A CA 1
ATOM 604 C C . THR A 1 81 ? 2.724 8.182 -6.109 1.00 90.31 81 THR A C 1
ATOM 606 O O . THR A 1 81 ? 3.923 7.918 -6.012 1.00 90.31 81 THR A O 1
ATOM 609 N N . CYS A 1 82 ? 1.775 7.265 -5.920 1.00 92.62 82 CYS A N 1
ATOM 610 C CA . CYS A 1 82 ? 2.063 5.847 -5.729 1.00 92.62 82 CYS A CA 1
ATOM 611 C C . CYS A 1 82 ? 1.874 5.120 -7.061 1.00 92.62 82 CYS A C 1
ATOM 613 O O . CYS A 1 82 ? 0.763 5.030 -7.584 1.00 92.62 82 CYS A O 1
ATOM 615 N N . LYS A 1 83 ? 2.959 4.608 -7.637 1.00 95.12 83 LYS A N 1
ATOM 616 C CA . LYS A 1 83 ? 2.891 3.717 -8.789 1.00 95.12 83 LYS A CA 1
ATOM 617 C C . LYS A 1 83 ? 2.697 2.288 -8.298 1.00 95.12 83 LYS A C 1
ATOM 619 O O . LYS A 1 83 ? 3.419 1.806 -7.432 1.00 95.12 83 LYS A O 1
ATOM 624 N N . ILE A 1 84 ? 1.731 1.603 -8.883 1.00 95.81 84 ILE A N 1
ATOM 625 C CA . ILE A 1 84 ? 1.457 0.196 -8.636 1.00 95.81 84 ILE A CA 1
ATOM 626 C C . ILE A 1 84 ? 1.983 -0.587 -9.828 1.00 95.81 84 ILE A C 1
ATOM 628 O O . ILE A 1 84 ? 1.540 -0.371 -10.956 1.00 95.81 84 ILE A O 1
ATOM 632 N N . ASN A 1 85 ? 2.934 -1.478 -9.571 1.00 96.88 85 ASN A N 1
ATOM 633 C CA . ASN A 1 85 ? 3.496 -2.384 -10.562 1.00 96.88 85 ASN A CA 1
ATOM 634 C C . ASN A 1 85 ? 2.854 -3.768 -10.387 1.00 96.88 85 ASN A C 1
ATOM 636 O O . ASN A 1 85 ? 2.829 -4.286 -9.269 1.00 96.88 85 ASN A O 1
ATOM 640 N N . PHE A 1 86 ? 2.349 -4.359 -11.467 1.00 95.69 86 PHE A N 1
ATOM 641 C CA . PHE A 1 86 ? 1.768 -5.704 -11.476 1.00 95.69 86 PHE A CA 1
ATOM 642 C C . PHE A 1 86 ? 2.769 -6.731 -12.017 1.00 95.69 86 PHE A C 1
ATOM 644 O O . PHE A 1 86 ? 3.705 -6.389 -12.743 1.00 95.69 86 PHE A O 1
ATOM 651 N N . GLU A 1 87 ? 2.574 -8.005 -11.669 1.00 95.44 87 GLU A N 1
ATOM 652 C CA . GLU A 1 87 ? 3.480 -9.090 -12.083 1.00 95.44 87 GLU A CA 1
ATOM 653 C C . GLU A 1 87 ? 3.510 -9.314 -13.603 1.00 95.44 87 GLU A C 1
ATOM 655 O O . GLU A 1 87 ? 4.534 -9.723 -14.146 1.00 95.44 87 GLU A O 1
ATOM 660 N N . ASP A 1 88 ? 2.427 -8.985 -14.310 1.00 94.56 88 ASP A N 1
ATOM 661 C CA . ASP A 1 88 ? 2.351 -9.070 -15.774 1.00 94.56 88 ASP A CA 1
ATOM 662 C C . ASP A 1 88 ? 3.135 -7.957 -16.504 1.00 94.56 88 ASP A C 1
ATOM 664 O O . ASP A 1 88 ? 3.179 -7.926 -17.735 1.00 94.56 88 ASP A O 1
ATOM 668 N N . GLY A 1 89 ? 3.774 -7.055 -15.752 1.00 95.62 89 GLY A N 1
ATOM 669 C CA . GLY A 1 89 ? 4.549 -5.930 -16.265 1.00 95.62 89 GLY A CA 1
ATOM 670 C C . GLY A 1 89 ? 3.731 -4.663 -16.518 1.00 95.62 89 GLY A C 1
ATOM 671 O O . GLY A 1 89 ? 4.311 -3.644 -16.899 1.00 95.62 89 GLY A O 1
ATOM 672 N N . THR A 1 90 ? 2.413 -4.684 -16.304 1.00 96.69 90 THR A N 1
ATOM 673 C CA . THR A 1 90 ? 1.588 -3.475 -16.376 1.00 96.69 90 THR A CA 1
ATOM 674 C C . THR A 1 90 ? 1.741 -2.616 -15.118 1.00 96.69 90 THR A C 1
ATOM 676 O O . THR A 1 90 ? 2.234 -3.055 -14.074 1.00 96.69 90 THR A O 1
ATOM 679 N N . SER A 1 91 ? 1.336 -1.348 -15.211 1.00 96.94 91 SER A N 1
ATOM 680 C CA . SER A 1 91 ? 1.344 -0.443 -14.062 1.00 96.94 91 SER A CA 1
ATOM 681 C C . SER A 1 91 ? 0.248 0.607 -14.142 1.00 96.94 91 SER A C 1
ATOM 683 O O . SER A 1 91 ? -0.131 1.024 -15.237 1.00 96.94 91 SER A O 1
ATOM 685 N N . THR A 1 92 ? -0.183 1.089 -12.981 1.00 95.31 92 THR A N 1
ATOM 686 C CA . THR A 1 92 ? -1.056 2.261 -12.841 1.00 95.31 92 THR A CA 1
ATOM 687 C C . THR A 1 92 ? -0.493 3.216 -11.795 1.00 95.31 92 THR A C 1
ATOM 689 O O . THR A 1 92 ? 0.369 2.835 -11.004 1.00 95.31 92 THR A O 1
ATOM 692 N N . THR A 1 93 ? -0.974 4.453 -11.771 1.00 95.19 93 THR A N 1
ATOM 693 C CA . THR A 1 93 ? -0.680 5.407 -10.700 1.00 95.19 93 THR A CA 1
ATOM 694 C C . THR A 1 93 ? -1.922 5.683 -9.868 1.00 95.19 93 THR A C 1
ATOM 696 O O . THR A 1 93 ? -3.046 5.639 -10.367 1.00 95.19 93 THR A O 1
ATOM 699 N N . ILE A 1 94 ? -1.693 5.943 -8.586 1.00 92.62 94 ILE A N 1
ATOM 700 C CA . ILE A 1 94 ? -2.669 6.444 -7.628 1.00 92.62 94 ILE A CA 1
ATOM 701 C C . ILE A 1 94 ? -2.132 7.784 -7.137 1.00 92.62 94 ILE A C 1
ATOM 703 O O . ILE A 1 94 ? -0.983 7.889 -6.693 1.00 92.62 94 ILE A O 1
ATOM 707 N N . ASN A 1 95 ? -2.958 8.816 -7.257 1.00 92.12 95 ASN A N 1
ATOM 708 C CA . ASN A 1 95 ? -2.619 10.177 -6.876 1.00 92.12 95 ASN A CA 1
ATOM 709 C C . ASN A 1 95 ? -3.460 10.612 -5.677 1.00 92.12 95 ASN A C 1
ATOM 711 O O . ASN A 1 95 ? -4.447 9.981 -5.295 1.00 92.12 95 ASN A O 1
ATOM 715 N N . ALA A 1 96 ? -3.068 11.729 -5.070 1.00 91.12 96 ALA A N 1
ATOM 716 C CA . ALA A 1 96 ? -3.858 12.351 -4.020 1.00 91.12 96 ALA A CA 1
ATOM 717 C C . ALA A 1 96 ? -5.285 12.655 -4.511 1.00 91.12 96 ALA A C 1
ATOM 719 O O . ALA A 1 96 ? -5.465 13.347 -5.511 1.00 91.12 96 ALA A O 1
ATOM 720 N N . GLY A 1 97 ? -6.289 12.182 -3.772 1.00 90.06 97 GLY A N 1
ATOM 721 C CA . GLY A 1 97 ? -7.697 12.332 -4.141 1.00 90.06 97 GLY A CA 1
ATOM 722 C C . GLY A 1 97 ? -8.291 11.125 -4.869 1.00 90.06 97 GLY A C 1
ATOM 723 O O . GLY A 1 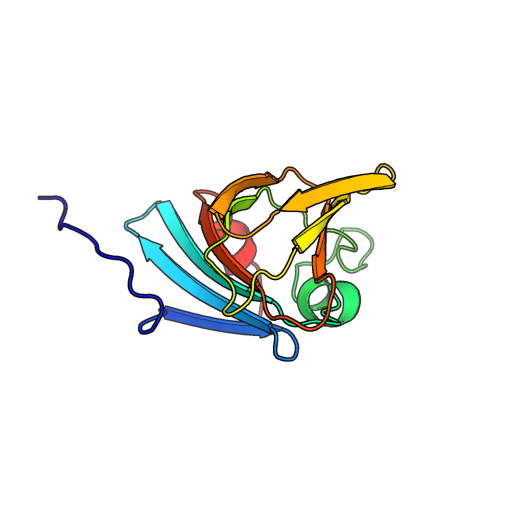97 ? -9.512 11.062 -5.022 1.00 90.06 97 GLY A O 1
ATOM 724 N N . ASP A 1 98 ? -7.477 10.146 -5.264 1.00 91.88 98 ASP A N 1
ATOM 725 C CA . ASP A 1 98 ? -7.975 8.953 -5.937 1.00 91.88 98 ASP A CA 1
ATOM 726 C C . ASP A 1 98 ? -8.506 7.928 -4.927 1.00 91.88 98 ASP A C 1
ATOM 728 O O . ASP A 1 98 ? -7.874 7.604 -3.916 1.00 91.88 98 ASP A O 1
ATOM 732 N N . SER A 1 99 ? -9.679 7.375 -5.235 1.00 91.19 99 SER A N 1
ATOM 733 C CA . SER A 1 99 ? -10.119 6.095 -4.674 1.00 91.19 99 SER A CA 1
ATOM 734 C C . SER A 1 99 ? -9.668 4.977 -5.603 1.00 91.19 99 SER A C 1
ATOM 736 O O . SER A 1 99 ? -9.710 5.136 -6.822 1.00 91.19 99 SER A O 1
ATOM 738 N N . TYR A 1 100 ? -9.269 3.839 -5.049 1.00 89.31 100 TYR A N 1
ATOM 739 C CA . TYR A 1 100 ? -8.694 2.756 -5.836 1.00 89.31 100 TYR A CA 1
ATOM 740 C C . TYR A 1 100 ? -9.149 1.383 -5.361 1.00 89.31 100 TYR A C 1
ATOM 742 O O . TYR A 1 100 ? -9.447 1.157 -4.188 1.00 89.31 100 TYR A O 1
ATOM 750 N N . LEU A 1 101 ? -9.141 0.454 -6.311 1.00 90.81 101 LEU A N 1
ATOM 751 C CA . LEU A 1 101 ? -9.162 -0.979 -6.081 1.00 90.81 101 LEU A CA 1
ATOM 752 C C . LEU A 1 101 ? -7.963 -1.559 -6.828 1.00 90.81 101 LEU A C 1
ATOM 754 O O . LEU A 1 101 ? -7.945 -1.573 -8.057 1.00 90.81 101 LEU A O 1
ATOM 758 N N . VAL A 1 102 ? -6.959 -2.002 -6.084 1.00 89.44 102 VAL A N 1
ATOM 759 C CA . VAL A 1 102 ? -5.753 -2.618 -6.627 1.00 89.44 102 VAL A CA 1
ATOM 760 C C . VAL A 1 102 ? -5.854 -4.119 -6.429 1.00 89.44 102 VAL A C 1
ATOM 762 O O . VAL A 1 102 ? -5.913 -4.611 -5.297 1.00 89.44 102 VAL A O 1
ATOM 765 N N . ASP A 1 103 ? -5.876 -4.846 -7.542 1.00 88.88 103 ASP A N 1
ATOM 766 C CA . ASP A 1 103 ? -5.873 -6.300 -7.506 1.00 88.88 103 ASP A CA 1
ATOM 767 C C . ASP A 1 103 ? -4.464 -6.866 -7.290 1.00 88.88 103 ASP A C 1
ATOM 769 O O . ASP A 1 103 ? -3.452 -6.175 -7.394 1.00 88.88 103 ASP A O 1
ATOM 773 N N . LYS A 1 104 ? -4.394 -8.141 -6.935 1.00 88.44 104 LYS A N 1
ATOM 774 C CA . LYS A 1 104 ? -3.153 -8.891 -6.744 1.00 88.44 104 LYS A CA 1
ATOM 775 C C . LYS A 1 104 ? -2.754 -9.648 -8.017 1.00 88.44 104 LYS A C 1
ATOM 777 O O . LYS A 1 104 ? -3.633 -10.018 -8.791 1.00 88.44 104 LYS A O 1
ATOM 782 N N . PRO A 1 105 ? -1.476 -10.031 -8.161 1.00 93.06 105 PRO A N 1
ATOM 783 C CA . PRO A 1 105 ? -0.322 -9.613 -7.359 1.00 93.06 105 PRO A CA 1
ATOM 784 C C . PRO A 1 105 ? 0.223 -8.237 -7.782 1.00 93.06 105 PRO A C 1
ATOM 786 O O . PRO A 1 105 ? 0.257 -7.922 -8.969 1.00 93.06 105 PRO A O 1
ATOM 789 N N . HIS A 1 106 ? 0.677 -7.424 -6.821 1.00 93.94 106 HIS A N 1
ATOM 790 C CA . HIS A 1 106 ? 1.223 -6.086 -7.100 1.00 93.94 106 HIS A CA 1
ATOM 791 C C . HIS A 1 106 ? 2.311 -5.645 -6.113 1.00 93.94 106 HIS A C 1
ATOM 793 O O . HIS A 1 106 ? 2.502 -6.260 -5.060 1.00 93.94 106 HIS A O 1
ATOM 799 N N . LEU A 1 107 ? 3.003 -4.553 -6.450 1.00 94.12 107 LEU A N 1
ATOM 800 C CA . LEU A 1 107 ? 3.973 -3.860 -5.604 1.00 94.12 107 LEU A CA 1
ATOM 801 C C . LEU A 1 107 ? 3.809 -2.334 -5.685 1.00 94.12 107 LEU A C 1
ATOM 803 O O . LEU A 1 107 ? 3.713 -1.804 -6.796 1.00 94.12 107 LEU A O 1
ATOM 807 N N . PRO A 1 108 ? 3.837 -1.621 -4.543 1.00 92.56 108 PRO A N 1
ATOM 808 C CA . PRO A 1 108 ? 3.859 -0.167 -4.534 1.00 92.56 108 PRO A CA 1
ATOM 809 C C . PRO A 1 108 ? 5.278 0.376 -4.740 1.00 92.56 108 PRO A C 1
ATOM 811 O O . PRO A 1 108 ? 6.258 -0.155 -4.212 1.00 92.56 108 PRO A O 1
ATOM 814 N N . GLU A 1 109 ? 5.365 1.482 -5.463 1.00 93.56 109 GLU A N 1
ATOM 815 C CA . GLU A 1 109 ? 6.564 2.276 -5.696 1.00 93.56 109 GLU A CA 1
ATOM 816 C C . GLU A 1 109 ? 6.203 3.753 -5.508 1.00 93.56 109 GLU A C 1
ATOM 818 O O . GLU A 1 109 ? 5.307 4.275 -6.170 1.00 93.56 109 GLU A O 1
ATOM 823 N N . ILE A 1 110 ? 6.888 4.435 -4.591 1.00 92.62 110 ILE A N 1
ATOM 824 C CA . ILE A 1 110 ? 6.658 5.862 -4.353 1.00 92.62 110 ILE A CA 1
ATOM 825 C C . ILE A 1 110 ? 7.508 6.661 -5.330 1.00 92.62 110 ILE A C 1
ATOM 827 O O . ILE A 1 110 ? 8.736 6.574 -5.308 1.00 92.62 110 ILE A O 1
ATOM 831 N N . ILE A 1 111 ? 6.836 7.412 -6.199 1.00 91.00 111 ILE A N 1
ATOM 832 C CA . ILE A 1 111 ? 7.476 8.238 -7.216 1.00 91.00 111 ILE A CA 1
ATOM 833 C C . ILE A 1 111 ? 7.741 9.625 -6.636 1.00 91.00 111 ILE A C 1
ATOM 835 O O . ILE A 1 111 ? 6.830 10.280 -6.130 1.00 91.00 111 ILE A O 1
ATOM 839 N N . GLY A 1 112 ? 8.986 10.082 -6.766 1.00 87.94 112 GLY A N 1
ATOM 840 C CA . GLY A 1 112 ? 9.441 11.361 -6.223 1.00 87.94 112 GLY A CA 1
ATOM 841 C C . GLY A 1 112 ? 10.002 11.230 -4.809 1.00 87.94 112 GLY A C 1
ATOM 842 O O . GLY A 1 112 ? 10.448 10.161 -4.398 1.00 87.94 112 GLY A O 1
ATOM 843 N N . ASP A 1 113 ? 10.017 12.342 -4.087 1.00 88.00 113 ASP A N 1
ATOM 844 C CA . ASP A 1 113 ? 10.605 12.503 -2.755 1.00 88.00 113 ASP A CA 1
ATOM 845 C C . ASP A 1 113 ? 9.552 12.747 -1.661 1.00 88.00 113 ASP A C 1
ATOM 847 O O . ASP A 1 113 ? 9.884 13.041 -0.511 1.00 88.00 113 ASP A O 1
ATOM 851 N N . GLU A 1 114 ? 8.280 12.543 -1.991 1.00 88.75 114 GLU A N 1
ATOM 852 C CA . GLU A 1 114 ? 7.169 12.804 -1.089 1.00 88.75 114 GLU A CA 1
ATOM 853 C C . GLU A 1 114 ? 6.567 11.536 -0.495 1.00 88.75 114 GLU A C 1
ATOM 855 O O . GLU A 1 114 ? 6.321 10.544 -1.180 1.00 88.75 114 GLU A O 1
ATOM 860 N N . THR A 1 115 ? 6.252 11.600 0.794 1.00 89.44 115 THR A N 1
ATOM 861 C CA . THR A 1 115 ? 5.517 10.547 1.497 1.00 89.44 115 THR A CA 1
ATOM 862 C C . THR A 1 115 ? 4.064 10.488 1.032 1.00 89.44 115 THR A C 1
ATOM 864 O O . THR A 1 115 ? 3.374 11.505 1.017 1.00 89.44 115 THR A O 1
ATOM 867 N N . VAL A 1 116 ? 3.564 9.286 0.753 1.00 90.50 116 VAL A N 1
ATOM 868 C CA . VAL A 1 116 ? 2.164 9.029 0.393 1.00 90.50 116 VAL A CA 1
ATOM 869 C C . VAL A 1 116 ? 1.390 8.490 1.595 1.00 90.50 116 VAL A C 1
ATOM 871 O O . VAL A 1 116 ? 1.876 7.603 2.297 1.00 90.50 116 VAL A O 1
ATOM 874 N N . ILE A 1 117 ? 0.170 9.001 1.805 1.00 90.50 117 ILE A N 1
ATOM 875 C CA . ILE A 1 117 ? -0.752 8.533 2.848 1.00 90.50 117 ILE A CA 1
ATOM 876 C C . ILE A 1 117 ? -1.993 7.912 2.210 1.00 90.50 117 ILE A C 1
ATOM 878 O O . ILE A 1 117 ? -2.725 8.575 1.472 1.00 90.50 117 ILE A O 1
ATOM 882 N N . MET A 1 118 ? -2.258 6.654 2.535 1.00 88.81 118 MET A N 1
ATOM 883 C CA . MET A 1 118 ? -3.414 5.900 2.064 1.00 88.81 118 MET A CA 1
ATOM 884 C C . MET A 1 118 ? -4.267 5.433 3.235 1.00 88.81 118 MET A C 1
ATOM 886 O O . MET A 1 118 ? -3.753 5.093 4.296 1.00 88.81 118 MET A O 1
ATOM 890 N N . HIS A 1 119 ? -5.574 5.392 3.019 1.00 88.94 119 HIS A N 1
ATOM 891 C CA . HIS A 1 119 ? -6.534 4.820 3.946 1.00 88.94 119 HIS A CA 1
ATOM 892 C C . HIS A 1 119 ? -7.236 3.669 3.250 1.00 88.94 119 HIS A C 1
ATOM 894 O O . HIS A 1 119 ? -7.997 3.876 2.303 1.00 88.94 119 HIS A O 1
ATOM 900 N N . GLU A 1 120 ? -6.955 2.460 3.707 1.00 86.00 120 GLU A N 1
ATOM 901 C CA . GLU A 1 120 ? -7.481 1.241 3.119 1.00 86.00 120 GLU A CA 1
ATOM 902 C C . GLU A 1 120 ? -8.522 0.603 4.019 1.00 86.00 120 GLU A C 1
ATOM 904 O O . GLU A 1 120 ? -8.430 0.628 5.248 1.00 86.00 120 GLU A O 1
ATOM 909 N N . PHE A 1 121 ? -9.517 0.004 3.379 1.00 82.88 121 PHE A N 1
ATOM 910 C CA . PHE A 1 121 ? -10.614 -0.686 4.021 1.00 82.88 121 PHE A CA 1
ATOM 911 C C . PHE A 1 121 ? -10.688 -2.081 3.456 1.00 82.88 121 PHE A C 1
ATOM 913 O O . PHE A 1 121 ? -10.768 -2.289 2.245 1.00 82.88 121 PHE A O 1
ATOM 920 N N . SER A 1 122 ? -10.711 -3.063 4.339 1.00 72.31 122 SER A N 1
ATOM 921 C CA . SER A 1 122 ? -10.785 -4.429 3.875 1.00 72.31 122 SER A CA 1
ATOM 922 C C . SER A 1 122 ? -11.533 -5.325 4.850 1.00 72.31 122 SER A C 1
ATOM 924 O O . SER A 1 122 ? -11.363 -5.258 6.067 1.00 72.31 122 SER A O 1
ATOM 926 N N . GLN A 1 123 ? -12.292 -6.254 4.272 1.00 61.62 123 GLN A N 1
ATOM 927 C CA . GLN A 1 123 ? -12.886 -7.380 4.989 1.00 61.62 123 GLN A CA 1
ATOM 928 C C . GLN A 1 123 ? -11.967 -8.623 5.026 1.00 61.62 123 GLN A C 1
ATOM 930 O O . GLN A 1 123 ? -12.315 -9.625 5.647 1.00 61.62 123 GLN A O 1
ATOM 935 N N . GLN A 1 124 ? -10.799 -8.595 4.358 1.00 58.50 124 GLN A N 1
ATOM 936 C CA . GLN A 1 124 ? -9.902 -9.754 4.173 1.00 58.50 124 GLN A CA 1
ATOM 937 C C . GLN A 1 124 ? -8.473 -9.594 4.743 1.00 58.50 124 GLN A C 1
ATOM 939 O O . GLN A 1 124 ? -7.918 -10.567 5.247 1.00 58.50 124 GLN A O 1
ATOM 944 N N . VAL A 1 125 ? -7.894 -8.391 4.746 1.00 51.97 125 VAL A N 1
ATOM 945 C CA . VAL A 1 125 ? -6.584 -8.003 5.316 1.00 51.97 125 VAL A CA 1
ATOM 946 C C . VAL A 1 125 ? -6.411 -8.429 6.778 1.00 51.97 125 VAL A C 1
ATOM 948 O O . VAL A 1 125 ? -5.301 -8.796 7.160 1.00 51.97 125 VAL A O 1
ATOM 951 N N . LYS A 1 126 ? -7.488 -8.506 7.582 1.00 54.69 126 LYS A N 1
ATOM 952 C CA . LYS A 1 126 ? -7.415 -9.094 8.933 1.00 54.69 126 LYS A CA 1
ATOM 953 C C . LYS A 1 126 ? -6.734 -10.468 8.909 1.00 54.69 126 LYS A C 1
ATOM 955 O O . LYS A 1 126 ? -5.832 -10.697 9.700 1.00 54.69 126 LYS A O 1
ATOM 960 N N . LYS A 1 127 ? -7.085 -11.343 7.959 1.00 61.50 127 LYS A N 1
ATOM 961 C CA . LYS A 1 127 ? -6.488 -12.685 7.849 1.00 61.50 127 LYS A CA 1
ATOM 962 C C . LYS A 1 127 ? -4.995 -12.646 7.519 1.00 61.50 127 LYS A C 1
ATOM 964 O O . LYS A 1 127 ? -4.243 -13.458 8.044 1.00 61.50 127 LYS A O 1
ATOM 969 N N . VAL A 1 128 ? -4.569 -11.725 6.653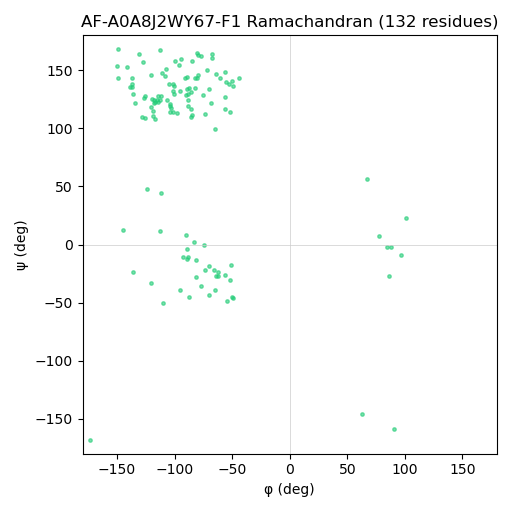 1.00 60.47 128 VAL A N 1
ATOM 970 C CA . VAL A 1 128 ? -3.157 -11.593 6.254 1.00 60.47 128 VAL A CA 1
ATOM 971 C C . VAL A 1 128 ? -2.326 -11.068 7.421 1.00 60.47 128 VAL A C 1
ATOM 973 O O . VAL A 1 128 ? -1.263 -11.606 7.714 1.00 60.47 128 VAL A O 1
ATOM 976 N N . LEU A 1 129 ? -2.831 -10.073 8.142 1.00 59.88 129 LEU A N 1
ATOM 977 C CA . LEU A 1 129 ? -2.097 -9.440 9.232 1.00 59.88 129 LEU A CA 1
ATOM 978 C C . LEU A 1 129 ? -2.166 -10.238 10.544 1.00 59.88 129 LEU A C 1
ATOM 980 O O . LEU A 1 129 ? -1.188 -10.234 11.282 1.00 59.88 129 LEU A O 1
ATOM 984 N N . ASP A 1 130 ? -3.228 -11.018 10.783 1.00 65.25 130 ASP A N 1
ATOM 985 C CA . ASP A 1 130 ? -3.245 -12.064 11.823 1.00 65.25 130 ASP A CA 1
ATOM 986 C C . ASP A 1 130 ? -2.192 -13.163 11.548 1.00 65.25 130 ASP A C 1
ATOM 988 O O . ASP A 1 130 ? -1.771 -13.863 12.466 1.00 65.25 130 ASP A O 1
ATOM 992 N N . SER A 1 131 ? -1.777 -13.342 10.286 1.00 66.19 131 SER A N 1
ATOM 993 C CA . SER A 1 131 ? -0.769 -14.340 9.896 1.00 66.19 131 SER A CA 1
ATOM 994 C C . SER A 1 131 ? 0.676 -13.829 9.959 1.00 66.19 131 SER A C 1
ATOM 996 O O . SER A 1 131 ? 1.607 -14.632 9.867 1.00 66.19 131 SER A O 1
ATOM 998 N N . MET A 1 132 ? 0.877 -12.517 10.130 1.00 63.81 132 MET A N 1
ATOM 999 C CA . MET A 1 132 ? 2.204 -11.937 10.332 1.00 63.81 132 MET A CA 1
ATOM 1000 C C . MET A 1 132 ? 2.689 -12.226 11.755 1.00 63.81 132 MET A C 1
ATOM 1002 O O . MET A 1 132 ? 1.982 -11.952 12.724 1.00 63.81 132 MET A O 1
ATOM 1006 N N . LYS A 1 133 ? 3.903 -12.767 11.885 1.00 64.62 133 LYS A N 1
ATOM 1007 C CA . LYS A 1 133 ? 4.582 -12.917 13.182 1.00 64.62 133 LYS A CA 1
ATOM 1008 C C . LYS A 1 133 ? 5.406 -11.660 13.471 1.00 64.62 133 LYS A C 1
ATOM 1010 O O . LYS A 1 133 ? 5.931 -11.066 12.529 1.00 64.62 133 LYS A O 1
ATOM 1015 N N . ASP A 1 134 ? 5.468 -11.275 14.745 1.00 54.19 134 ASP A N 1
ATOM 1016 C CA . ASP A 1 134 ? 6.203 -10.093 15.222 1.00 54.19 134 ASP A CA 1
ATOM 1017 C C . ASP A 1 134 ? 7.719 -10.193 14.972 1.00 54.19 134 ASP A C 1
ATOM 1019 O O . ASP A 1 134 ? 8.279 -11.307 15.123 1.00 54.19 134 ASP A O 1
#

Secondary structure (DSSP, 8-state):
--------GGG-SEEEEETTEEEEEEEETTTEEEEEEEE-TT--HHHHTGGGSPPPTTSPPPSSB-S-EEEEEE--TT--EEEEEETTS-EEEE-TT-EEEEPSSEEEEEESS--EEEEEEESSHHHHHHT---